Protein AF-A0A3N5Q2C2-F1 (afdb_monomer)

Secondary structure (DSSP, 8-state):
----------PPEEEEEE-TT--EEEEEESS-HHHHHHHHHHHHTT-SS--HHHHHHHHHTT-TT-EEE-------

Radius of gyration: 15.37 Å; Cα contacts (8 Å, |Δi|>4): 86; chains: 1; bounding box: 39×32×48 Å

Structure (mmCIF, N/CA/C/O backbone):
data_AF-A0A3N5Q2C2-F1
#
_entry.id   AF-A0A3N5Q2C2-F1
#
loop_
_atom_site.group_PDB
_atom_site.id
_atom_site.type_symbol
_atom_site.label_atom_id
_atom_site.label_alt_id
_atom_site.label_comp_id
_atom_site.label_asym_id
_atom_site.label_entity_id
_atom_site.label_seq_id
_atom_site.pdbx_PDB_ins_code
_atom_site.Cartn_x
_atom_site.Cartn_y
_atom_site.Cartn_z
_atom_site.occupancy
_atom_site.B_iso_or_equiv
_atom_site.auth_seq_id
_atom_site.auth_comp_id
_atom_site.auth_asym_id
_atom_site.auth_atom_id
_atom_site.pdbx_PDB_model_num
ATOM 1 N N . MET A 1 1 ? -26.630 0.619 32.023 1.00 40.88 1 MET A N 1
ATOM 2 C CA . MET A 1 1 ? -25.708 1.533 31.309 1.00 40.88 1 MET A CA 1
ATOM 3 C C . MET A 1 1 ? -24.862 0.709 30.348 1.00 40.88 1 MET A C 1
ATOM 5 O O . MET A 1 1 ? -23.814 0.206 30.730 1.00 40.88 1 MET A O 1
ATOM 9 N N . GLU A 1 2 ? -25.337 0.506 29.121 1.00 42.22 2 GLU A N 1
ATOM 10 C CA . GLU A 1 2 ? -24.579 -0.209 28.089 1.00 42.22 2 GLU A CA 1
ATOM 11 C C . GLU A 1 2 ? -23.560 0.741 27.457 1.00 42.22 2 GLU A C 1
ATOM 13 O O . GLU A 1 2 ? -23.909 1.699 26.763 1.00 42.22 2 GLU A O 1
ATOM 18 N N . LYS A 1 3 ? -22.274 0.491 27.716 1.00 44.00 3 LYS A N 1
ATOM 19 C CA . LYS A 1 3 ? -21.184 1.138 26.988 1.00 44.00 3 LYS A CA 1
ATOM 20 C C . LYS A 1 3 ? -21.220 0.612 25.553 1.00 44.00 3 LYS A C 1
ATOM 22 O O . LYS A 1 3 ? -20.644 -0.431 25.264 1.00 44.00 3 LYS A O 1
ATOM 27 N N . LYS A 1 4 ? -21.895 1.331 24.649 1.00 40.59 4 LYS A N 1
ATOM 28 C CA . LYS A 1 4 ? -21.757 1.124 23.203 1.00 40.59 4 LYS A CA 1
ATOM 29 C C . LYS A 1 4 ? -20.295 1.372 22.840 1.00 40.59 4 LYS A C 1
ATOM 31 O O . LYS A 1 4 ? -19.877 2.518 22.679 1.00 40.59 4 LYS A O 1
ATOM 36 N N . ALA A 1 5 ? -19.509 0.303 22.747 1.00 46.78 5 ALA A N 1
ATOM 37 C CA . ALA A 1 5 ? -18.224 0.341 22.079 1.00 46.78 5 ALA A CA 1
ATOM 38 C C . ALA A 1 5 ? -18.505 0.808 20.648 1.00 46.78 5 ALA A C 1
ATOM 40 O O . ALA A 1 5 ? -19.070 0.072 19.844 1.00 46.78 5 ALA A O 1
ATOM 41 N N . LYS A 1 6 ? -18.188 2.071 20.346 1.00 40.97 6 LYS A N 1
ATOM 42 C CA . LYS A 1 6 ? -18.119 2.547 18.968 1.00 40.97 6 LYS A CA 1
ATOM 43 C C . LYS A 1 6 ? -17.005 1.743 18.315 1.00 40.97 6 LYS A C 1
ATOM 45 O O . LYS A 1 6 ? -15.842 2.133 18.365 1.00 40.97 6 LYS A O 1
ATOM 50 N N . THR A 1 7 ? -17.344 0.609 17.717 1.00 47.69 7 THR A N 1
ATOM 51 C CA . THR A 1 7 ? -16.547 0.029 16.648 1.00 47.69 7 THR A CA 1
ATOM 52 C C . THR A 1 7 ? -16.533 1.068 15.536 1.00 47.69 7 THR A C 1
ATOM 54 O O . THR A 1 7 ? -17.372 1.055 14.640 1.00 47.69 7 THR A O 1
ATOM 57 N N . ASN A 1 8 ? -15.583 2.006 15.612 1.00 51.38 8 ASN A N 1
ATOM 58 C CA . ASN A 1 8 ? -15.073 2.736 14.461 1.00 51.38 8 ASN A CA 1
ATOM 59 C C . ASN A 1 8 ? -14.425 1.682 13.557 1.00 51.38 8 ASN A C 1
ATOM 61 O O . ASN A 1 8 ? -13.203 1.553 13.502 1.00 51.38 8 ASN A O 1
ATOM 65 N N . GLY A 1 9 ? -15.251 0.844 12.927 1.00 55.34 9 GLY A N 1
ATOM 66 C CA . GLY A 1 9 ? -14.821 -0.090 11.910 1.00 55.34 9 GLY A CA 1
ATOM 67 C C . GLY A 1 9 ? -14.281 0.766 10.786 1.00 55.34 9 GLY A C 1
ATOM 68 O O . GLY A 1 9 ? -15.054 1.311 10.002 1.00 55.34 9 GLY A O 1
ATOM 69 N N . LYS A 1 10 ? -12.961 0.980 10.774 1.00 64.25 10 LYS A N 1
ATOM 70 C CA . LYS A 1 10 ? -12.305 1.667 9.670 1.00 64.25 10 LYS A CA 1
ATOM 71 C C . LYS A 1 10 ? -12.718 0.921 8.404 1.00 64.25 10 LYS A C 1
ATOM 73 O O . LYS A 1 10 ? -12.413 -0.267 8.279 1.00 64.25 10 LYS A O 1
ATOM 78 N N . LYS A 1 11 ? -13.480 1.594 7.538 1.00 75.69 11 LYS A N 1
ATOM 79 C CA . LYS A 1 11 ? -13.948 1.022 6.276 1.00 75.69 11 LYS A CA 1
ATOM 80 C C . LYS A 1 11 ? -12.722 0.555 5.499 1.00 75.69 11 LYS A C 1
ATOM 82 O O . LYS A 1 11 ? -11.781 1.325 5.323 1.00 75.69 11 LYS A O 1
ATOM 87 N N . LEU A 1 12 ? -12.726 -0.715 5.111 1.00 82.50 12 LEU A N 1
ATOM 88 C CA . LEU A 1 12 ? -11.751 -1.253 4.176 1.00 82.50 12 LEU A CA 1
ATOM 89 C C . LEU A 1 12 ? -12.135 -0.745 2.792 1.00 82.50 12 LEU A C 1
ATOM 91 O O . LEU A 1 12 ? -13.248 -0.978 2.326 1.00 82.50 12 LEU A O 1
ATOM 95 N N . ASN A 1 13 ? -11.221 -0.005 2.189 1.00 86.94 13 ASN A N 1
ATOM 96 C CA . ASN A 1 13 ? -11.333 0.494 0.834 1.00 86.94 13 ASN A CA 1
ATOM 97 C C . ASN A 1 13 ? -10.492 -0.401 -0.073 1.00 86.94 13 ASN A C 1
ATOM 99 O O . ASN A 1 13 ? -9.430 -0.876 0.334 1.00 86.94 13 ASN A O 1
ATOM 103 N N . TYR A 1 14 ? -10.975 -0.611 -1.291 1.00 88.25 14 TYR A N 1
ATOM 104 C CA . TYR A 1 14 ? -10.296 -1.398 -2.310 1.00 88.25 14 TYR A CA 1
ATOM 105 C C . TYR A 1 14 ? -9.842 -0.466 -3.418 1.00 88.25 14 TYR A C 1
ATOM 107 O O . TYR A 1 14 ? -10.611 0.373 -3.891 1.00 88.25 14 TYR A O 1
ATOM 115 N N . TYR A 1 15 ? -8.590 -0.617 -3.815 1.00 87.81 15 TYR A N 1
ATOM 116 C CA . TYR A 1 15 ? -7.947 0.223 -4.805 1.00 87.81 15 TYR A CA 1
ATOM 117 C C . TYR A 1 15 ? -7.258 -0.661 -5.838 1.00 87.81 15 TYR A C 1
ATOM 119 O O . TYR A 1 15 ? -6.810 -1.765 -5.529 1.00 87.81 15 TYR A O 1
ATOM 127 N N . ARG A 1 16 ? -7.173 -0.151 -7.065 1.00 89.25 16 ARG A N 1
ATOM 128 C CA . ARG A 1 16 ? -6.337 -0.716 -8.125 1.00 89.25 16 ARG A CA 1
ATOM 129 C C . ARG A 1 16 ? -5.054 0.099 -8.223 1.00 89.25 16 ARG A C 1
ATOM 131 O O . ARG A 1 16 ? -5.119 1.325 -8.114 1.00 89.25 16 ARG A O 1
ATOM 138 N N . ILE A 1 17 ? -3.934 -0.574 -8.431 1.00 87.50 17 ILE A N 1
ATOM 139 C CA . ILE A 1 17 ? -2.628 0.036 -8.678 1.00 87.50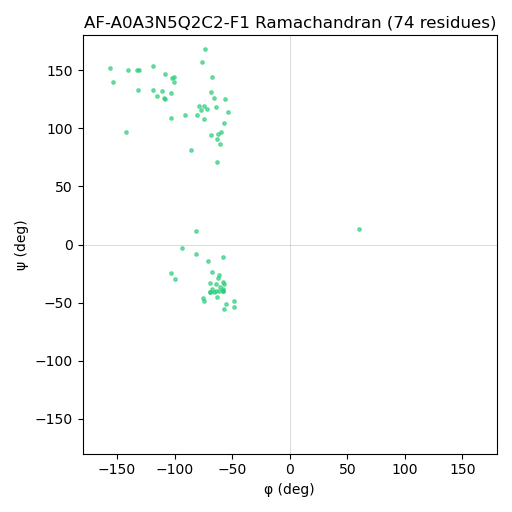 17 ILE A CA 1
ATOM 140 C C . ILE A 1 17 ? -1.982 -0.636 -9.876 1.00 87.50 17 ILE A C 1
ATOM 142 O O . ILE A 1 17 ? -2.258 -1.801 -10.164 1.00 87.50 17 ILE A O 1
ATOM 146 N N . TYR A 1 18 ? -1.166 0.136 -10.575 1.00 84.38 18 TYR A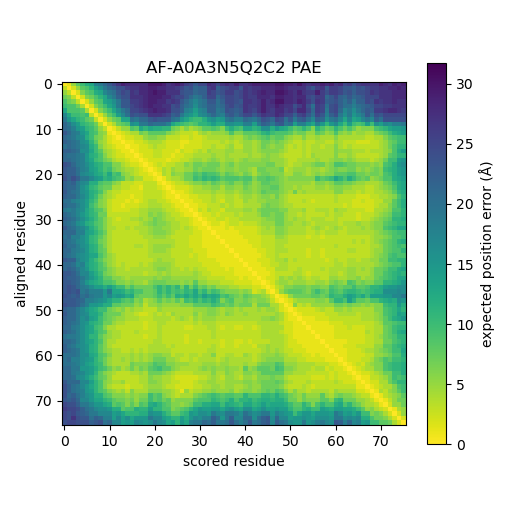 N 1
ATOM 147 C CA . TYR A 1 18 ? -0.406 -0.321 -11.723 1.00 84.38 18 TYR A CA 1
ATOM 148 C C . TYR A 1 18 ? 1.062 -0.152 -11.409 1.00 84.38 18 TYR A C 1
ATOM 150 O O . TYR A 1 18 ? 1.463 0.908 -10.933 1.00 84.38 18 TYR A O 1
ATOM 158 N N . ASP A 1 19 ? 1.820 -1.201 -11.687 1.00 83.12 19 ASP A N 1
ATOM 159 C CA . ASP A 1 19 ? 3.269 -1.177 -11.592 1.00 83.12 19 ASP A CA 1
ATOM 160 C C . ASP A 1 19 ? 3.910 -0.384 -12.733 1.00 83.12 19 ASP A C 1
ATOM 162 O O . ASP A 1 19 ? 3.270 -0.148 -13.760 1.00 83.12 19 ASP A O 1
ATOM 166 N N . ASP A 1 20 ? 5.209 -0.101 -12.619 1.00 83.00 20 ASP A N 1
ATOM 167 C CA . ASP A 1 20 ? 6.019 0.346 -13.761 1.00 83.00 20 ASP A CA 1
ATOM 168 C C . ASP A 1 20 ? 6.061 -0.721 -14.876 1.00 83.00 20 ASP A C 1
ATOM 170 O O . ASP A 1 20 ? 6.174 -0.405 -16.057 1.00 83.00 20 ASP A O 1
ATOM 174 N N . GLN A 1 21 ? 5.883 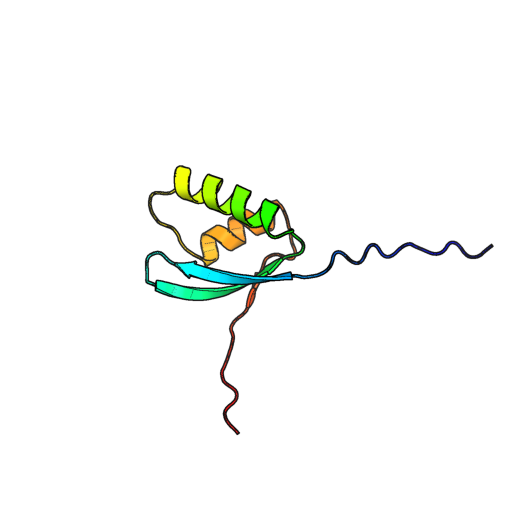-1.997 -14.513 1.00 83.94 21 GLN A N 1
ATOM 175 C CA . GLN A 1 21 ? 5.736 -3.115 -15.453 1.00 83.94 21 GLN A CA 1
ATOM 176 C C . GLN A 1 21 ? 4.317 -3.286 -16.035 1.00 83.94 21 GLN A C 1
ATOM 178 O O . GLN A 1 21 ? 4.022 -4.330 -16.612 1.00 83.94 21 GLN A O 1
ATOM 183 N N . GLU A 1 22 ? 3.423 -2.308 -15.855 1.00 80.44 22 GLU A N 1
ATOM 184 C CA . GLU A 1 22 ? 2.005 -2.364 -16.256 1.00 80.44 22 GLU A CA 1
ATOM 185 C C . GLU A 1 22 ? 1.201 -3.502 -15.592 1.00 80.44 22 GLU A C 1
ATOM 187 O O . GLU A 1 22 ? 0.061 -3.788 -15.970 1.00 80.44 22 GLU A O 1
ATOM 192 N N . GLU A 1 23 ? 1.749 -4.131 -14.548 1.00 82.62 23 GLU A N 1
ATOM 193 C CA . GLU A 1 23 ? 1.044 -5.155 -13.785 1.00 82.62 23 GLU A CA 1
ATOM 194 C C . GLU A 1 23 ? -0.059 -4.519 -12.937 1.00 82.62 23 GLU A C 1
ATOM 196 O O . GLU A 1 23 ? 0.191 -3.724 -12.023 1.00 82.62 23 GLU A O 1
ATOM 201 N N . LEU A 1 24 ? -1.302 -4.890 -13.244 1.00 85.25 24 LEU A N 1
ATOM 202 C CA . LEU A 1 24 ? -2.474 -4.516 -12.469 1.00 85.25 24 LEU A CA 1
ATOM 203 C C . LEU A 1 24 ? -2.542 -5.379 -11.210 1.00 85.25 24 LEU A C 1
ATOM 205 O O . LEU A 1 24 ? -2.806 -6.579 -11.279 1.00 85.25 24 LEU A O 1
ATOM 209 N N . ASN A 1 25 ? -2.425 -4.735 -10.056 1.00 88.00 25 ASN A N 1
ATOM 210 C CA . ASN A 1 25 ? -2.719 -5.352 -8.776 1.00 88.00 25 ASN A CA 1
ATOM 211 C C . ASN A 1 25 ? -3.845 -4.612 -8.068 1.00 88.00 25 ASN A C 1
ATOM 213 O O . ASN A 1 25 ? -4.073 -3.412 -8.243 1.00 88.00 25 ASN A O 1
ATOM 217 N N . TYR A 1 26 ? -4.552 -5.343 -7.222 1.00 88.81 26 TYR A N 1
ATOM 218 C CA . TYR A 1 26 ? -5.535 -4.764 -6.328 1.00 88.81 26 TYR A CA 1
ATOM 219 C C . TYR A 1 26 ? -4.986 -4.806 -4.917 1.00 88.81 26 TYR A C 1
ATOM 221 O O . TYR A 1 26 ? -4.271 -5.731 -4.544 1.00 88.81 26 TYR A O 1
ATOM 229 N N . PHE A 1 27 ? -5.332 -3.817 -4.107 1.00 90.06 27 PHE A N 1
ATOM 230 C CA . PHE A 1 27 ? -4.998 -3.843 -2.696 1.00 90.06 27 PHE A CA 1
ATOM 231 C C . PHE A 1 27 ? -6.148 -3.301 -1.861 1.00 90.06 27 PHE A C 1
ATOM 233 O O . PHE A 1 27 ? -6.936 -2.456 -2.298 1.00 90.06 27 PHE A O 1
ATOM 240 N N . LYS A 1 28 ? -6.251 -3.805 -0.636 1.00 90.38 28 LYS A N 1
ATOM 241 C CA . LYS A 1 28 ? -7.188 -3.299 0.367 1.00 90.38 28 LYS A CA 1
ATOM 242 C C . LYS A 1 28 ? -6.427 -2.440 1.360 1.00 90.38 28 LY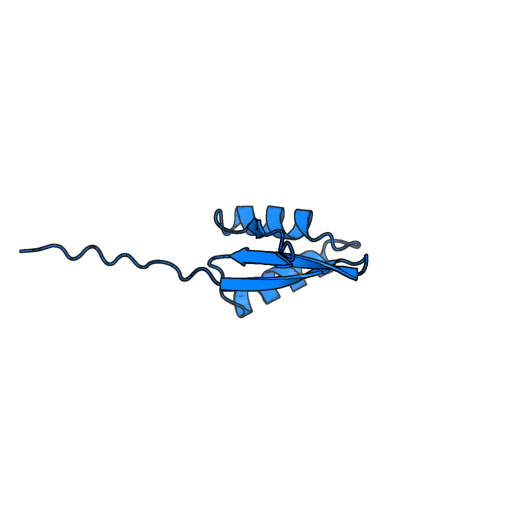S A C 1
ATOM 244 O O . LYS A 1 28 ? -5.296 -2.764 1.686 1.00 90.38 28 LYS A O 1
ATOM 249 N N . SER A 1 29 ? -7.024 -1.361 1.851 1.00 89.62 29 SER A N 1
ATOM 250 C CA . SER A 1 29 ? -6.451 -0.534 2.917 1.00 89.62 29 SER A CA 1
ATOM 251 C C . SER A 1 29 ? -7.554 0.221 3.658 1.00 89.62 29 SER A C 1
ATOM 253 O O . SER A 1 29 ? -8.611 0.521 3.107 1.00 89.62 29 SER A O 1
ATOM 255 N N . THR A 1 30 ? -7.329 0.539 4.929 1.00 88.88 30 THR A N 1
ATOM 256 C CA . THR A 1 30 ? -8.197 1.439 5.700 1.00 88.88 30 THR A CA 1
ATOM 257 C C . THR A 1 30 ? -7.924 2.916 5.446 1.00 88.88 30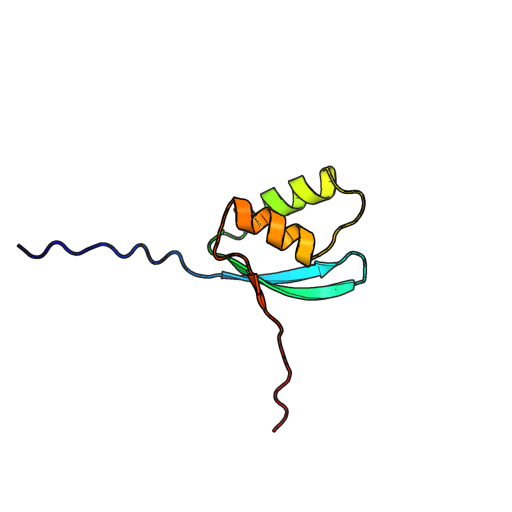 THR A C 1
ATOM 259 O O . THR A 1 30 ? -8.684 3.771 5.908 1.00 88.88 30 THR A O 1
ATOM 262 N N . LEU A 1 31 ? -6.856 3.225 4.711 1.00 86.12 31 LEU A N 1
ATOM 263 C CA . LEU A 1 31 ? -6.527 4.576 4.292 1.00 86.12 31 LEU A CA 1
ATOM 264 C C . LEU A 1 31 ? -7.560 5.089 3.290 1.00 86.12 31 LEU A C 1
ATOM 266 O O . LEU A 1 31 ? -8.097 4.351 2.460 1.00 86.12 31 LEU A O 1
ATOM 270 N N . SER A 1 32 ? -7.841 6.383 3.390 1.00 87.00 32 SER A N 1
ATOM 271 C CA . SER A 1 32 ? -8.674 7.093 2.418 1.00 87.00 32 SER A CA 1
ATOM 272 C C . SER A 1 32 ? -7.887 7.359 1.135 1.00 87.00 32 SER A C 1
ATOM 274 O O . SER A 1 32 ? -6.665 7.486 1.186 1.00 87.00 32 SER A O 1
ATOM 276 N N . HIS A 1 33 ? -8.582 7.554 0.013 1.00 83.88 33 HIS A N 1
ATOM 277 C CA . HIS A 1 33 ? -7.965 7.838 -1.289 1.00 83.88 33 HIS A CA 1
ATOM 278 C C . HIS A 1 33 ? -6.903 8.951 -1.220 1.00 83.88 33 HIS A C 1
ATOM 280 O O . HIS A 1 33 ? -5.755 8.727 -1.583 1.00 83.88 33 HIS A O 1
ATOM 286 N N . LYS A 1 34 ? -7.230 10.086 -0.580 1.00 87.25 34 LYS A N 1
ATOM 287 C CA . LYS A 1 34 ? -6.289 11.204 -0.368 1.00 87.25 34 LYS A CA 1
ATOM 288 C C . LYS A 1 34 ? -5.005 10.815 0.373 1.00 87.25 34 LYS A C 1
ATOM 290 O O . LYS A 1 34 ? -3.961 11.423 0.167 1.00 87.25 34 LYS A O 1
ATOM 295 N N . GLN A 1 35 ? -5.087 9.865 1.306 1.00 89.06 35 GLN A N 1
ATOM 296 C CA . GLN A 1 35 ? -3.912 9.393 2.042 1.00 89.06 35 GLN A CA 1
ATOM 297 C C . GLN A 1 35 ? -3.069 8.488 1.150 1.00 89.06 35 GLN A C 1
ATOM 299 O O . GLN A 1 35 ? -1.861 8.683 1.081 1.00 89.06 35 GLN A O 1
ATOM 304 N N . VAL A 1 36 ? -3.714 7.555 0.443 1.00 87.06 36 VAL A N 1
ATOM 305 C CA . VAL A 1 36 ? -3.061 6.671 -0.528 1.00 87.06 36 VAL A CA 1
ATOM 306 C C . VAL A 1 36 ? -2.310 7.489 -1.576 1.00 87.06 36 VAL A C 1
ATOM 308 O O . VAL A 1 36 ? -1.117 7.275 -1.731 1.00 87.06 36 VAL A O 1
ATOM 311 N N . GLU A 1 37 ? -2.947 8.478 -2.209 1.00 87.31 37 GLU A N 1
ATOM 312 C CA . GLU A 1 37 ? -2.299 9.364 -3.192 1.00 87.31 37 GLU A CA 1
ATOM 313 C C . GLU A 1 37 ? -1.087 10.102 -2.609 1.00 87.31 37 GLU A C 1
ATOM 315 O O . GLU A 1 37 ? -0.049 10.237 -3.256 1.00 87.31 37 GLU A O 1
ATOM 320 N N . ARG A 1 38 ? -1.185 10.567 -1.357 1.00 89.81 38 ARG A N 1
ATOM 321 C CA . ARG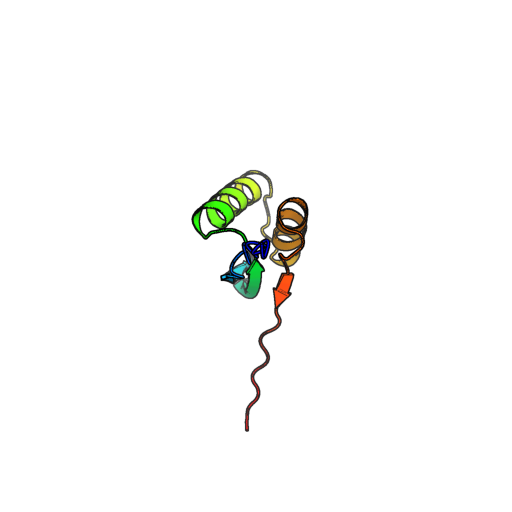 A 1 38 ? -0.077 11.257 -0.686 1.00 89.81 38 ARG A CA 1
ATOM 322 C C . ARG A 1 38 ? 1.113 10.327 -0.451 1.00 89.81 38 ARG A C 1
ATOM 324 O O . ARG A 1 38 ? 2.257 10.759 -0.616 1.00 89.81 38 ARG A O 1
ATOM 331 N N . TYR A 1 39 ? 0.854 9.085 -0.047 1.00 88.25 39 TYR A N 1
ATOM 332 C CA . TYR A 1 39 ? 1.892 8.071 0.125 1.00 88.25 39 TYR A CA 1
ATOM 333 C C . TYR A 1 39 ? 2.472 7.635 -1.217 1.00 88.25 39 TYR A C 1
ATOM 335 O O . TYR A 1 39 ? 3.688 7.534 -1.312 1.00 88.25 39 TYR A O 1
ATOM 343 N N . LEU A 1 40 ? 1.632 7.469 -2.242 1.00 85.56 40 LEU A N 1
ATOM 344 C CA . LEU A 1 40 ? 2.034 7.135 -3.608 1.00 85.56 40 LEU A CA 1
ATOM 345 C C . LEU A 1 40 ? 3.018 8.175 -4.150 1.00 85.56 40 LEU A C 1
ATOM 347 O O . LEU A 1 40 ? 4.164 7.845 -4.413 1.00 85.56 40 LEU A O 1
ATOM 351 N N . ASN A 1 41 ? 2.638 9.454 -4.140 1.00 86.44 41 ASN A N 1
ATOM 352 C CA . ASN A 1 41 ? 3.487 10.550 -4.618 1.00 86.44 41 ASN A CA 1
ATOM 353 C C . ASN A 1 41 ? 4.802 10.653 -3.816 1.00 86.44 41 ASN A C 1
ATOM 355 O O . ASN A 1 41 ? 5.868 10.944 -4.353 1.00 86.44 41 ASN A O 1
ATOM 359 N N . SER A 1 42 ? 4.745 10.392 -2.505 1.00 87.69 42 SER A N 1
ATOM 360 C CA . SER A 1 42 ? 5.948 10.377 -1.657 1.00 87.69 42 SER A CA 1
ATOM 361 C C . SER A 1 42 ? 6.869 9.193 -1.966 1.00 87.69 42 SER A C 1
ATOM 363 O O . SER A 1 42 ? 8.085 9.323 -1.835 1.00 87.69 42 SER A O 1
ATOM 365 N N . TYR A 1 43 ? 6.292 8.053 -2.348 1.00 85.31 43 TYR A N 1
ATOM 366 C CA . TYR A 1 43 ? 7.004 6.841 -2.731 1.00 85.31 43 TYR A CA 1
ATOM 367 C C . TYR A 1 43 ? 7.631 6.998 -4.126 1.00 85.31 43 TYR A C 1
ATOM 369 O O . TYR A 1 43 ? 8.839 6.824 -4.259 1.00 85.31 43 TYR A O 1
ATOM 377 N N . GLU A 1 44 ? 6.867 7.471 -5.115 1.00 82.88 44 GLU A N 1
ATOM 378 C CA . GLU A 1 44 ? 7.333 7.772 -6.481 1.00 82.88 44 GLU A CA 1
ATOM 379 C C . GLU A 1 44 ? 8.471 8.801 -6.506 1.00 82.88 44 GLU A C 1
ATOM 381 O O . GLU A 1 44 ? 9.432 8.664 -7.251 1.00 82.88 44 GLU A O 1
ATOM 386 N N . LYS A 1 45 ? 8.432 9.825 -5.645 1.00 83.88 45 LYS A N 1
ATOM 387 C CA . LYS A 1 45 ? 9.530 10.806 -5.555 1.00 83.88 45 LYS A CA 1
ATOM 388 C C . LYS A 1 45 ? 10.834 10.230 -5.015 1.00 83.88 45 LYS A C 1
ATOM 390 O O . LYS A 1 45 ? 11.888 10.832 -5.207 1.00 83.88 45 LYS A O 1
ATOM 395 N N . LYS A 1 46 ? 10.756 9.142 -4.251 1.00 81.94 46 LYS A N 1
ATOM 396 C CA . LYS A 1 46 ? 11.894 8.572 -3.525 1.00 81.94 46 LYS A CA 1
ATOM 397 C C . LYS A 1 46 ? 12.459 7.333 -4.217 1.00 81.94 46 LYS A C 1
ATOM 399 O O . LYS A 1 46 ? 13.633 7.027 -4.022 1.00 81.94 46 LYS A O 1
ATOM 404 N N . HIS A 1 47 ? 11.647 6.648 -5.016 1.00 78.94 47 HIS A N 1
ATOM 405 C CA . HIS A 1 47 ? 12.007 5.432 -5.729 1.00 78.94 47 HIS A CA 1
ATOM 406 C C . HIS A 1 47 ? 11.974 5.676 -7.242 1.00 78.94 47 HIS A C 1
ATOM 408 O O . HIS A 1 47 ?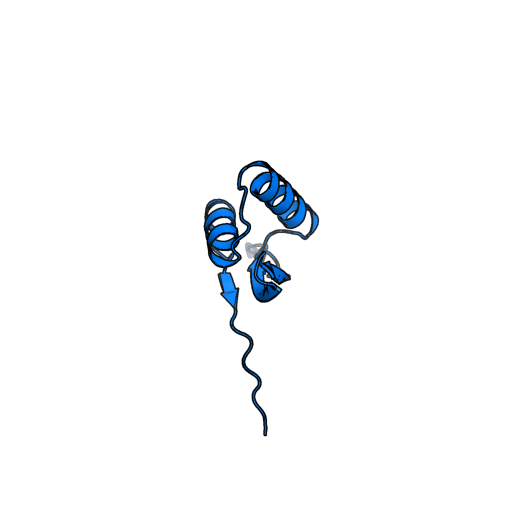 10.972 6.120 -7.780 1.00 78.94 47 HIS A O 1
ATOM 414 N N . ASN A 1 48 ? 13.066 5.339 -7.937 1.00 72.06 48 ASN A N 1
ATOM 415 C CA . ASN A 1 48 ? 13.135 5.399 -9.407 1.00 72.06 48 ASN A CA 1
ATOM 416 C C . ASN A 1 48 ? 12.302 4.307 -10.100 1.00 72.06 48 ASN A C 1
ATOM 418 O O . ASN A 1 48 ? 12.132 4.361 -11.311 1.00 72.06 48 ASN A O 1
ATOM 422 N N . LYS A 1 49 ? 11.869 3.283 -9.358 1.00 76.81 49 LYS A N 1
ATOM 423 C CA . LYS A 1 49 ? 11.053 2.169 -9.847 1.00 76.81 49 LYS A CA 1
ATOM 424 C C . LYS A 1 49 ? 9.891 1.972 -8.891 1.00 76.81 49 LYS A C 1
ATOM 426 O O . LYS A 1 49 ? 10.104 1.963 -7.678 1.00 76.81 49 LYS A O 1
ATOM 431 N N . TYR A 1 50 ? 8.691 1.842 -9.434 1.00 80.69 50 TYR A N 1
ATOM 432 C CA . TYR A 1 50 ? 7.480 1.650 -8.654 1.00 80.69 50 TYR A CA 1
ATOM 433 C C . TYR A 1 50 ? 7.070 0.184 -8.716 1.00 80.69 50 TYR A C 1
ATOM 435 O O . TYR A 1 50 ? 6.605 -0.248 -9.762 1.00 80.69 50 TYR A O 1
ATOM 443 N N . PHE A 1 51 ? 7.235 -0.537 -7.600 1.00 83.44 51 PHE A N 1
ATOM 444 C CA . PHE A 1 51 ? 6.744 -1.903 -7.456 1.00 83.44 51 PHE A CA 1
ATOM 445 C C . PHE A 1 51 ? 5.538 -1.974 -6.509 1.00 83.44 51 PHE A C 1
ATOM 447 O O . PHE A 1 51 ? 5.618 -1.572 -5.347 1.00 83.44 51 PHE A O 1
ATOM 454 N N . ASN A 1 52 ? 4.431 -2.544 -6.974 1.00 84.88 52 ASN A N 1
ATOM 455 C CA . ASN A 1 52 ? 3.189 -2.784 -6.250 1.00 84.88 52 ASN A CA 1
ATOM 456 C C . ASN A 1 52 ? 3.418 -3.446 -4.876 1.00 84.88 52 ASN A C 1
ATOM 458 O O . ASN A 1 52 ? 2.956 -2.885 -3.877 1.00 84.88 52 ASN A O 1
ATOM 462 N N . PRO A 1 53 ? 4.125 -4.596 -4.762 1.00 86.00 53 PRO A N 1
ATOM 463 C CA . PRO A 1 53 ? 4.390 -5.223 -3.464 1.00 86.00 53 PRO A CA 1
ATOM 464 C C . PRO A 1 53 ? 5.197 -4.326 -2.529 1.00 86.00 53 PRO A C 1
ATOM 466 O O . PRO A 1 53 ? 4.848 -4.221 -1.355 1.00 86.00 53 PRO A O 1
ATOM 469 N N . GLU A 1 54 ? 6.200 -3.609 -3.041 1.00 87.94 54 GLU A N 1
ATOM 470 C CA . GLU A 1 54 ? 7.004 -2.702 -2.218 1.00 87.94 54 GLU A CA 1
ATOM 471 C C . GLU A 1 54 ? 6.190 -1.500 -1.718 1.00 87.94 54 GLU A C 1
ATOM 473 O O . GLU A 1 54 ? 6.327 -1.080 -0.565 1.00 87.94 54 GLU A O 1
ATOM 478 N N . PHE A 1 55 ? 5.304 -0.958 -2.558 1.00 87.12 55 PHE A N 1
ATOM 479 C CA . PHE A 1 55 ? 4.401 0.117 -2.164 1.00 87.12 55 PHE A CA 1
ATOM 480 C C . PHE A 1 55 ? 3.415 -0.341 -1.083 1.00 87.12 55 PHE A C 1
ATOM 482 O O . PHE A 1 55 ? 3.157 0.398 -0.128 1.00 87.12 55 PHE A O 1
ATOM 489 N N . ILE A 1 56 ? 2.886 -1.565 -1.184 1.00 88.75 56 ILE A N 1
ATOM 490 C CA . ILE A 1 56 ? 2.004 -2.114 -0.151 1.00 88.75 56 ILE A CA 1
ATOM 491 C C . ILE A 1 56 ? 2.767 -2.403 1.141 1.00 88.75 56 ILE A C 1
ATOM 493 O O . ILE A 1 56 ? 2.265 -2.046 2.203 1.00 88.75 56 ILE A O 1
ATOM 497 N N . GLU A 1 57 ? 3.985 -2.945 1.090 1.00 88.94 57 GLU A N 1
ATOM 498 C CA . GLU A 1 57 ? 4.847 -3.086 2.275 1.00 88.94 57 GLU A CA 1
ATOM 499 C C . GLU A 1 57 ? 5.127 -1.732 2.941 1.00 88.94 57 GLU A C 1
ATOM 501 O O . GLU A 1 57 ? 5.108 -1.594 4.169 1.00 88.94 57 GLU A O 1
ATOM 506 N N . PHE A 1 58 ? 5.345 -0.688 2.139 1.00 88.31 58 PHE A N 1
ATOM 507 C CA . PHE A 1 58 ? 5.484 0.669 2.647 1.00 88.31 58 PHE A CA 1
ATOM 508 C C . PHE A 1 58 ? 4.194 1.156 3.320 1.00 88.31 58 PHE A C 1
ATOM 510 O O . PHE A 1 58 ? 4.249 1.702 4.425 1.00 88.31 58 PHE A O 1
ATOM 517 N N . LEU A 1 59 ? 3.032 0.923 2.703 1.00 88.12 59 LEU A N 1
ATOM 518 C CA . LEU A 1 59 ? 1.730 1.248 3.286 1.00 88.12 59 LEU A CA 1
ATOM 519 C C . LEU A 1 59 ? 1.448 0.446 4.558 1.00 88.12 59 LEU A C 1
ATOM 521 O O . LEU A 1 59 ? 0.869 1.013 5.482 1.00 88.12 59 LEU A O 1
ATOM 525 N N . GLN A 1 60 ? 1.899 -0.808 4.660 1.00 89.31 60 GLN A N 1
ATOM 526 C CA . GLN A 1 60 ? 1.724 -1.660 5.842 1.00 89.31 60 GLN A CA 1
ATOM 527 C C . GLN A 1 60 ? 2.316 -1.044 7.112 1.00 89.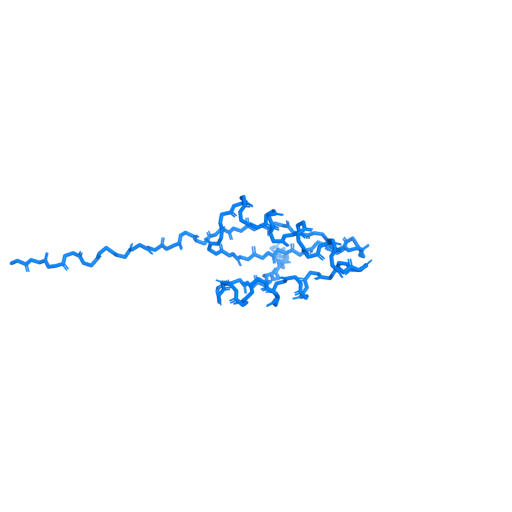31 60 GLN A C 1
ATOM 529 O O . GLN A 1 60 ? 1.737 -1.176 8.191 1.00 89.31 60 GLN A O 1
ATOM 534 N N . LYS A 1 61 ? 3.403 -0.270 6.985 1.00 87.31 61 LYS A N 1
ATOM 535 C CA . LYS A 1 61 ? 4.000 0.481 8.107 1.00 87.31 61 LYS A CA 1
ATOM 536 C C . LYS A 1 61 ? 3.056 1.534 8.695 1.00 87.31 61 LYS A C 1
ATOM 538 O O . LYS A 1 61 ? 3.163 1.858 9.876 1.00 87.31 61 LYS A O 1
ATOM 543 N N . TYR A 1 62 ? 2.146 2.074 7.887 1.00 85.56 62 TYR A N 1
ATOM 544 C CA . TYR A 1 62 ? 1.139 3.057 8.306 1.00 85.56 62 TYR A CA 1
ATOM 545 C C . TYR A 1 62 ? -0.232 2.417 8.554 1.00 85.56 62 TYR A C 1
ATOM 547 O O . TYR A 1 62 ? -1.012 2.897 9.379 1.00 85.56 62 TYR A O 1
ATOM 555 N N . ASP A 1 63 ? -0.525 1.334 7.843 1.00 84.31 63 ASP A N 1
ATOM 556 C CA . ASP A 1 63 ? -1.776 0.601 7.876 1.00 84.31 63 ASP A CA 1
ATOM 557 C C . ASP A 1 63 ? -1.522 -0.904 7.770 1.00 84.31 63 ASP A C 1
ATOM 559 O O . ASP A 1 63 ? -1.462 -1.455 6.679 1.00 84.31 63 ASP A O 1
ATOM 563 N N . ASN A 1 64 ? -1.487 -1.593 8.910 1.00 85.81 64 ASN A N 1
ATOM 564 C CA . ASN A 1 64 ? -1.332 -3.052 8.976 1.00 85.81 64 ASN A CA 1
ATOM 565 C C . ASN A 1 64 ? -2.412 -3.858 8.225 1.00 85.81 64 ASN A C 1
ATOM 567 O O . ASN A 1 64 ? -2.280 -5.070 8.102 1.00 85.81 64 ASN A O 1
ATOM 571 N N . LYS A 1 65 ? -3.507 -3.237 7.767 1.00 85.56 65 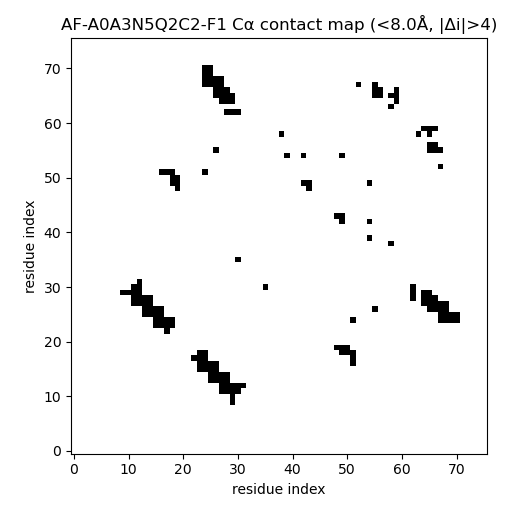LYS A N 1
ATOM 572 C CA . LYS A 1 65 ? -4.511 -3.905 6.926 1.00 85.56 65 LYS A CA 1
ATOM 573 C C . LYS A 1 65 ? -4.257 -3.719 5.430 1.00 85.56 65 LYS A C 1
ATOM 575 O O . LYS A 1 65 ? -5.042 -4.244 4.641 1.00 85.56 65 LYS A O 1
ATOM 580 N N . ALA A 1 66 ? -3.235 -2.947 5.054 1.00 88.12 66 ALA A N 1
ATOM 581 C CA . ALA A 1 66 ? -2.810 -2.791 3.674 1.00 88.12 66 ALA A CA 1
ATOM 582 C C . ALA A 1 66 ? -2.307 -4.137 3.142 1.00 88.12 66 ALA A C 1
ATOM 584 O O . ALA A 1 66 ? -1.366 -4.700 3.687 1.00 88.12 66 ALA A O 1
ATOM 585 N N . GLU A 1 67 ? -2.939 -4.684 2.111 1.00 88.38 67 GLU A N 1
ATOM 586 C CA . GLU A 1 67 ? -2.527 -5.975 1.550 1.00 88.38 67 GLU A CA 1
ATOM 587 C C . GLU A 1 67 ? -2.915 -6.070 0.080 1.00 88.38 67 GLU A C 1
ATOM 589 O O . GLU A 1 67 ? -4.020 -5.653 -0.288 1.00 88.38 67 GLU A O 1
ATOM 594 N N . ILE A 1 68 ? -2.023 -6.637 -0.739 1.00 89.62 68 ILE A N 1
ATOM 595 C CA . ILE A 1 68 ? -2.330 -6.987 -2.126 1.00 89.62 68 ILE A CA 1
ATOM 596 C C . ILE A 1 68 ? -3.341 -8.126 -2.119 1.00 89.62 68 ILE A C 1
ATOM 598 O O . ILE A 1 68 ? -3.177 -9.131 -1.434 1.00 89.62 68 ILE A O 1
ATOM 602 N N . ILE A 1 69 ? -4.394 -7.965 -2.903 1.00 88.00 69 ILE A N 1
ATOM 603 C CA . ILE A 1 69 ? -5.396 -8.987 -3.153 1.00 88.00 69 ILE A CA 1
ATOM 604 C C . ILE A 1 69 ? -5.247 -9.471 -4.591 1.00 88.00 69 ILE A C 1
ATOM 606 O O . ILE A 1 69 ? -5.266 -8.688 -5.541 1.00 88.00 69 ILE A O 1
ATOM 610 N N . LYS A 1 70 ? -5.109 -10.787 -4.738 1.00 80.00 70 LYS A N 1
ATOM 611 C CA . LYS A 1 70 ? -5.124 -11.444 -6.039 1.00 80.00 70 LYS A CA 1
ATOM 612 C C . LYS A 1 70 ? -6.577 -11.564 -6.489 1.00 80.00 70 LYS A C 1
ATOM 614 O O . LYS A 1 70 ? -7.388 -12.170 -5.792 1.00 80.00 70 LYS A O 1
ATOM 619 N N . VAL A 1 71 ? -6.909 -10.952 -7.620 1.00 76.12 71 VAL A N 1
ATOM 620 C CA . VAL A 1 71 ? -8.211 -11.142 -8.263 1.00 76.12 71 VAL A CA 1
ATOM 621 C C . VAL A 1 71 ? -8.051 -12.296 -9.240 1.00 76.12 71 VAL A C 1
ATOM 623 O O . VAL A 1 71 ? -7.307 -12.186 -10.210 1.00 76.12 71 VAL A O 1
ATOM 626 N N . GLU A 1 72 ? -8.698 -13.416 -8.944 1.00 76.94 72 GLU A N 1
ATOM 627 C CA . GLU A 1 72 ? -8.746 -14.577 -9.830 1.00 76.94 72 GLU A CA 1
ATOM 628 C C . GLU A 1 72 ? -10.113 -14.609 -10.511 1.00 76.94 72 GLU A C 1
ATOM 630 O O . GLU A 1 72 ? -11.146 -14.455 -9.854 1.00 76.94 72 GLU A O 1
ATOM 635 N N . ASP A 1 73 ? -10.113 -14.765 -11.834 1.00 72.31 73 ASP A N 1
ATOM 636 C CA . ASP A 1 73 ? -11.341 -14.924 -12.603 1.00 72.31 73 ASP A CA 1
ATOM 637 C C . ASP A 1 73 ? -11.888 -16.336 -12.368 1.00 72.31 73 ASP A C 1
ATOM 639 O O . ASP A 1 73 ? -11.306 -17.334 -12.797 1.00 72.31 73 ASP A O 1
ATOM 643 N N . VAL A 1 74 ? -12.988 -16.429 -11.624 1.00 75.75 74 VAL A N 1
ATOM 644 C CA . VAL A 1 74 ? -13.750 -17.672 -11.477 1.00 75.75 74 VAL A CA 1
ATOM 645 C C . VAL A 1 74 ? -14.743 -17.772 -12.632 1.00 75.75 74 VAL A C 1
ATOM 647 O O . VAL A 1 74 ? -15.916 -17.429 -12.498 1.00 75.75 74 VAL A O 1
ATOM 650 N N . SER A 1 75 ? -14.248 -18.219 -13.786 1.00 69.00 75 SER A N 1
ATOM 651 C CA . SER A 1 75 ? -15.076 -18.605 -14.931 1.00 69.00 75 SER A CA 1
ATOM 652 C C . SER A 1 75 ? -15.911 -19.853 -14.582 1.00 69.00 75 SER A C 1
ATOM 654 O O . SER A 1 75 ? -15.355 -20.852 -14.121 1.00 69.00 75 SER A O 1
ATOM 656 N N . TYR A 1 76 ? -17.235 -19.774 -14.766 1.00 64.94 76 TYR A N 1
ATOM 657 C CA . TYR A 1 76 ? -18.223 -20.836 -14.494 1.00 64.94 76 TYR A CA 1
ATOM 658 C C . TYR A 1 76 ? -18.540 -21.674 -15.735 1.00 64.94 76 TYR A C 1
ATOM 660 O O . TYR A 1 76 ? -18.585 -21.083 -16.839 1.00 64.94 76 TYR A O 1
#

Mean predicted aligned error: 8.63 Å

Sequence (76 aa):
MEKKAKTNGKKLNYYRIYDDQEELNYFKSTLSHKQVERYLNSYEKKHNKYFNPEFIEFLQKYDNKAEIIKVEDVSY

Solvent-accessible surface area (backbone atoms only — not comparable to full-atom values): 4772 Å² total; per-residue (Å²): 136,84,81,76,75,79,75,79,68,68,61,75,39,78,46,79,48,67,26,76,84,68,49,77,44,32,32,35,24,59,63,50,69,74,53,50,53,52,50,47,55,57,45,57,76,73,37,100,66,56,47,60,70,60,53,33,58,57,41,26,79,81,34,81,66,31,38,78,46,87,85,74,88,84,82,129

Nearest PDB structures (foldseek):
  6msl-assembly1_B  TM=5.264E-01  e=6.800E+00  Homo sapiens
  7aod-assembly1_C  TM=3.679E-01  e=5.605E+00  Schizosaccharomyces pombe 972h-
  7wpt-assembly1_A  TM=4.115E-01  e=6.800E+00  Staphylococcus aureus subsp. aureus COL
  6qm4-assembly1_A  TM=3.733E-01  e=6.376E+00  Fusarium vanettenii 77-13-4

Foldseek 3Di:
DDPPPPPPVLDWDKDWDAFPVRDIWIKIFSDDPVVLVVLVVVCVVVDVGGDPVVSQVVVCVVTVRIDIDDDDDPDD

pLDDT: mean 79.59, std 13.73, range [40.59, 90.38]